Protein AF-A0A6B3E3L8-F1 (afdb_monomer_lite)

Sequence (82 aa):
MPEHVSMLMWFGVALPAVLIIACAFVLAGYRYGLRFEIRRRPVPGLPALPPQRTSGPHREYVELSAAERAAFAGLMRQLSDG

Foldseek 3Di:
DCPVVVVVVCCVPVVVVVVVVVVVVVVVCVVVVVVVCVVPDPPPPPVPDDPDDPDDPDDDDDDDDPVRVVVVVVVVVVVVVD

pLDDT: mean 80.22, std 14.0, range [56.81, 97.19]

Radius of gyration: 29.5 Å; chains: 1; bounding box: 49×28×78 Å

Structure (mmCIF, N/CA/C/O backbone):
data_AF-A0A6B3E3L8-F1
#
_entry.id   AF-A0A6B3E3L8-F1
#
loop_
_atom_site.group_PDB
_atom_site.id
_atom_site.type_symbol
_atom_site.label_atom_id
_atom_site.label_alt_id
_atom_site.label_comp_id
_atom_site.label_asym_id
_atom_site.label_entity_id
_atom_site.label_seq_id
_atom_site.pdbx_PDB_ins_code
_atom_site.Cartn_x
_atom_site.Cartn_y
_atom_site.Cartn_z
_atom_site.occupancy
_atom_site.B_iso_or_equiv
_atom_site.auth_seq_id
_atom_site.auth_comp_id
_atom_site.auth_asym_id
_atom_site.auth_atom_id
_atom_site.pdbx_PDB_model_num
ATOM 1 N N . MET A 1 1 ? 21.305 -11.429 -56.441 1.00 60.66 1 MET A N 1
ATOM 2 C CA . MET A 1 1 ? 21.975 -10.498 -55.509 1.00 60.66 1 MET A CA 1
ATOM 3 C C . MET A 1 1 ? 20.935 -9.880 -54.560 1.00 60.66 1 MET A C 1
ATOM 5 O O . MET A 1 1 ? 20.420 -8.821 -54.899 1.00 60.66 1 MET A O 1
ATOM 9 N N . PRO A 1 2 ? 20.556 -10.538 -53.437 1.00 59.06 2 PRO A N 1
ATOM 10 C CA . PRO A 1 2 ? 19.547 -10.037 -52.490 1.00 59.06 2 PRO A CA 1
ATOM 11 C C . PRO A 1 2 ? 20.041 -9.875 -51.029 1.00 59.06 2 PRO A C 1
ATOM 13 O O . PRO A 1 2 ? 19.232 -9.670 -50.130 1.00 59.06 2 PRO A O 1
ATOM 16 N N . GLU A 1 3 ? 21.347 -9.954 -50.762 1.00 61.66 3 GLU A N 1
ATOM 17 C CA . GLU A 1 3 ? 21.897 -9.966 -49.391 1.00 61.66 3 GLU A CA 1
ATOM 18 C C . GLU A 1 3 ? 21.657 -8.634 -48.640 1.00 61.66 3 GLU A C 1
ATOM 20 O O . GLU A 1 3 ? 21.338 -8.605 -47.451 1.00 61.66 3 GLU A O 1
ATOM 25 N N . HIS A 1 4 ? 21.759 -7.505 -49.352 1.00 59.81 4 HIS A N 1
ATOM 26 C CA . HIS A 1 4 ? 21.720 -6.159 -48.761 1.00 59.81 4 HIS A CA 1
ATOM 27 C C . HIS A 1 4 ? 20.322 -5.743 -48.277 1.00 59.81 4 HIS A C 1
ATOM 29 O O . HIS A 1 4 ? 20.195 -4.997 -47.307 1.00 59.81 4 HIS A O 1
ATOM 35 N N . VAL A 1 5 ? 19.268 -6.247 -48.931 1.00 62.00 5 VAL A N 1
ATOM 36 C CA . VAL A 1 5 ? 17.869 -5.928 -48.594 1.00 62.00 5 VAL A CA 1
ATOM 37 C C . VAL A 1 5 ? 17.462 -6.637 -47.301 1.00 62.00 5 VAL A C 1
ATOM 39 O O . VAL A 1 5 ? 16.800 -6.048 -46.448 1.00 62.00 5 VAL A O 1
ATOM 42 N N . SER A 1 6 ? 17.932 -7.875 -47.118 1.00 66.06 6 SER A N 1
ATOM 43 C CA . SER A 1 6 ? 17.685 -8.665 -45.911 1.00 66.06 6 SER A CA 1
ATOM 44 C C . SER A 1 6 ? 18.397 -8.069 -44.692 1.00 66.06 6 SER A C 1
ATOM 46 O O . SER A 1 6 ? 17.804 -7.986 -43.618 1.00 66.06 6 SER A O 1
ATOM 48 N N . MET A 1 7 ? 19.622 -7.552 -44.869 1.00 66.31 7 MET A N 1
ATOM 49 C CA . MET A 1 7 ? 20.331 -6.827 -43.807 1.00 66.31 7 MET A CA 1
ATOM 50 C C . MET A 1 7 ? 19.611 -5.537 -43.413 1.00 66.31 7 MET A C 1
ATOM 52 O O . MET A 1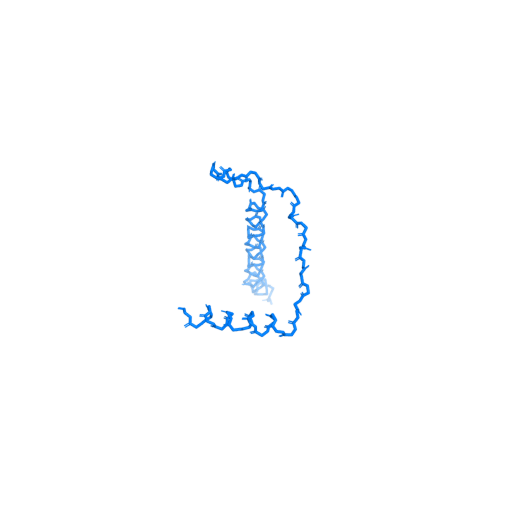 7 ? 19.359 -5.329 -42.230 1.00 66.31 7 MET A O 1
ATOM 56 N N . LEU A 1 8 ? 19.242 -4.682 -44.373 1.00 73.00 8 LEU A N 1
ATOM 57 C CA . LEU A 1 8 ? 18.615 -3.392 -44.062 1.00 73.00 8 LEU A CA 1
ATOM 58 C C . LEU A 1 8 ? 17.243 -3.561 -43.388 1.00 73.00 8 LEU A C 1
ATOM 60 O O . LEU A 1 8 ? 16.919 -2.827 -42.455 1.00 73.00 8 LEU A O 1
ATOM 64 N N . MET A 1 9 ? 16.472 -4.573 -43.801 1.00 72.94 9 MET A N 1
ATOM 65 C CA . MET A 1 9 ? 15.210 -4.943 -43.156 1.00 72.94 9 MET A CA 1
ATOM 66 C C . MET A 1 9 ? 15.429 -5.459 -41.727 1.00 72.94 9 MET A C 1
ATOM 68 O O . MET A 1 9 ? 14.706 -5.064 -40.813 1.00 72.94 9 MET A O 1
ATOM 72 N N . TRP A 1 10 ? 16.460 -6.281 -41.509 1.00 73.50 10 TRP A N 1
ATOM 73 C CA . TRP A 1 10 ? 16.838 -6.736 -40.170 1.00 73.50 10 TRP A CA 1
ATOM 74 C C . TRP A 1 10 ? 17.253 -5.580 -39.262 1.00 73.50 10 TRP A C 1
ATOM 76 O O . TRP A 1 10 ? 16.783 -5.510 -38.129 1.00 73.50 10 TRP A O 1
ATOM 86 N N . PHE A 1 11 ? 18.061 -4.634 -39.745 1.00 79.50 11 PHE A N 1
ATOM 87 C CA . PHE A 1 11 ? 18.413 -3.437 -38.975 1.00 79.50 11 PHE A CA 1
ATOM 88 C C . PHE A 1 11 ? 17.191 -2.556 -38.692 1.00 79.50 11 PHE A C 1
ATOM 90 O O . PHE A 1 11 ? 17.075 -2.019 -37.592 1.00 79.50 11 PHE A O 1
ATOM 97 N N . GLY A 1 12 ? 16.247 -2.472 -39.631 1.00 81.44 12 GLY A N 1
ATOM 98 C CA . GLY A 1 12 ? 15.001 -1.726 -39.466 1.00 81.44 12 GLY A CA 1
ATOM 99 C C . GLY A 1 12 ? 14.064 -2.277 -38.387 1.00 81.44 12 GLY A C 1
ATOM 100 O O . GLY A 1 12 ? 13.247 -1.520 -37.874 1.00 81.44 12 GLY A O 1
ATOM 101 N N . VAL A 1 13 ? 14.182 -3.556 -38.008 1.00 85.00 13 VAL A N 1
ATOM 102 C CA . VAL A 1 13 ? 13.296 -4.201 -37.016 1.00 85.00 13 VAL A CA 1
ATOM 103 C C . VAL A 1 13 ? 14.036 -4.587 -35.737 1.00 85.00 13 VAL A C 1
ATOM 105 O O . VAL A 1 13 ? 13.560 -4.314 -34.636 1.00 85.00 13 VAL A O 1
ATOM 108 N N . ALA A 1 14 ? 15.217 -5.191 -35.852 1.00 88.56 14 ALA A N 1
ATOM 109 C CA . ALA A 1 14 ? 15.970 -5.672 -34.700 1.00 88.56 14 ALA A CA 1
ATOM 110 C C . ALA A 1 14 ? 16.526 -4.518 -33.859 1.00 88.56 14 ALA A C 1
ATOM 112 O O . ALA A 1 14 ? 16.438 -4.561 -32.633 1.00 88.56 14 ALA A O 1
ATOM 113 N N . LEU A 1 15 ? 17.038 -3.460 -34.498 1.00 88.19 15 LEU A N 1
ATOM 114 C CA . LEU A 1 15 ? 17.562 -2.294 -33.788 1.00 88.19 15 LEU A CA 1
ATOM 115 C C . LEU A 1 15 ? 16.483 -1.603 -32.927 1.00 88.19 15 LEU A C 1
ATOM 117 O O . LEU A 1 15 ? 16.719 -1.430 -31.728 1.00 88.19 15 LEU A O 1
ATOM 121 N N . PRO A 1 16 ? 15.289 -1.249 -33.455 1.00 91.06 16 PRO A N 1
ATOM 122 C CA . PRO A 1 16 ? 14.253 -0.647 -32.622 1.00 91.06 16 PRO A CA 1
ATOM 123 C C . PRO A 1 16 ? 13.683 -1.623 -31.593 1.00 91.06 16 PRO A C 1
ATOM 125 O O . PRO A 1 16 ? 13.394 -1.198 -30.478 1.00 91.06 16 PRO A O 1
ATOM 128 N N . ALA A 1 17 ? 13.566 -2.920 -31.902 1.00 93.25 17 ALA A N 1
ATOM 129 C CA . ALA A 1 17 ? 13.108 -3.906 -30.923 1.00 93.25 17 ALA A CA 1
ATOM 130 C C . ALA A 1 17 ? 14.048 -3.972 -29.708 1.00 93.25 17 ALA A C 1
ATOM 132 O O . ALA A 1 17 ? 13.589 -3.897 -28.567 1.00 93.25 17 ALA A O 1
ATOM 133 N N . VAL A 1 18 ? 15.365 -4.030 -29.939 1.00 94.62 18 VAL A N 1
ATOM 134 C CA . VAL A 1 18 ? 16.367 -4.007 -28.862 1.00 94.62 18 VAL A CA 1
ATOM 135 C C . VAL A 1 18 ? 16.310 -2.690 -28.089 1.00 94.62 18 VAL A C 1
ATOM 137 O O . VAL A 1 18 ? 16.358 -2.710 -26.860 1.00 94.62 18 VAL A O 1
ATOM 140 N N . LEU A 1 19 ? 16.144 -1.556 -28.776 1.00 96.00 19 LEU A N 1
ATOM 141 C CA . LEU A 1 19 ? 16.023 -0.250 -28.126 1.00 96.00 19 LEU A CA 1
ATOM 142 C C . LEU A 1 19 ? 14.787 -0.169 -27.218 1.00 96.00 19 LEU A C 1
ATOM 144 O O . LEU A 1 19 ? 14.886 0.318 -26.093 1.00 96.00 19 LEU A O 1
ATOM 148 N N . ILE A 1 20 ? 13.639 -0.678 -27.675 1.00 95.94 20 ILE A N 1
ATOM 149 C CA . ILE A 1 20 ? 12.397 -0.722 -26.890 1.00 95.94 20 ILE A CA 1
ATOM 150 C C . ILE A 1 20 ? 12.580 -1.609 -25.659 1.00 95.94 20 ILE A C 1
ATOM 152 O O . ILE A 1 20 ? 12.208 -1.204 -24.558 1.00 95.94 20 ILE A O 1
ATOM 156 N N . ILE A 1 21 ? 13.192 -2.786 -25.820 1.00 95.44 21 ILE A N 1
ATOM 157 C CA . ILE A 1 21 ? 13.469 -3.699 -24.705 1.00 95.44 21 ILE A CA 1
ATOM 158 C C . ILE A 1 21 ? 14.400 -3.024 -23.692 1.00 95.44 21 ILE A C 1
ATOM 160 O O . ILE A 1 21 ? 14.080 -2.980 -22.505 1.00 95.44 21 ILE A O 1
ATOM 164 N N . ALA A 1 22 ? 15.509 -2.436 -24.145 1.00 96.31 22 ALA A N 1
ATOM 165 C CA . ALA A 1 22 ? 16.440 -1.719 -23.279 1.00 96.31 22 ALA A CA 1
ATOM 166 C C . ALA A 1 22 ? 15.746 -0.565 -22.535 1.00 96.31 22 ALA A C 1
ATOM 168 O O . ALA A 1 22 ? 15.905 -0.426 -21.323 1.00 96.31 22 ALA A O 1
ATOM 169 N N . CYS A 1 23 ? 14.913 0.212 -23.230 1.00 95.25 23 CYS A N 1
ATOM 170 C CA . CYS A 1 23 ? 14.143 1.302 -22.637 1.00 95.25 23 CYS A CA 1
ATOM 171 C C . CYS A 1 23 ? 13.152 0.789 -21.577 1.00 95.25 23 CYS A C 1
ATOM 173 O O . CYS A 1 23 ? 13.076 1.344 -20.480 1.00 95.25 23 CYS A O 1
ATOM 175 N N . ALA A 1 24 ? 12.456 -0.319 -21.849 1.00 95.31 24 ALA A N 1
ATOM 176 C CA . ALA A 1 24 ? 11.561 -0.958 -20.889 1.00 95.31 24 ALA A CA 1
ATOM 177 C C . ALA A 1 24 ? 12.311 -1.450 -19.640 1.00 95.31 24 ALA A C 1
ATOM 179 O O . ALA A 1 24 ? 11.837 -1.235 -18.524 1.00 95.31 24 ALA A O 1
ATOM 180 N N . PHE A 1 25 ? 13.498 -2.047 -19.803 1.00 94.50 25 PHE A N 1
ATOM 181 C CA . PHE A 1 25 ? 14.345 -2.473 -18.685 1.00 94.50 25 PHE A CA 1
ATOM 182 C C . PHE A 1 25 ? 14.864 -1.295 -17.860 1.00 94.50 25 PHE A C 1
ATOM 184 O O . PHE A 1 25 ? 14.821 -1.357 -16.632 1.00 94.50 25 PHE A O 1
ATOM 191 N N . VAL A 1 26 ? 15.303 -0.209 -18.500 1.00 92.50 26 VAL A N 1
ATOM 192 C CA . VAL A 1 26 ? 15.739 1.012 -17.805 1.00 92.50 26 VAL A CA 1
ATOM 193 C C . VAL A 1 26 ? 14.578 1.636 -17.037 1.00 92.50 26 VAL A C 1
ATOM 195 O O . VAL A 1 26 ? 14.735 1.974 -15.866 1.00 92.50 26 VAL A O 1
ATOM 198 N N . LEU A 1 27 ? 13.393 1.735 -17.643 1.00 93.62 27 LEU A N 1
ATOM 199 C CA . LEU A 1 27 ? 12.211 2.293 -16.987 1.00 93.62 27 LEU A CA 1
ATOM 200 C C . LEU A 1 27 ? 11.736 1.408 -15.829 1.00 93.62 27 LEU A C 1
ATOM 202 O O . LEU A 1 27 ? 11.399 1.915 -14.758 1.00 93.62 27 LEU A O 1
ATOM 206 N N . ALA A 1 28 ? 11.731 0.087 -16.019 1.00 90.75 28 ALA A N 1
ATOM 207 C CA . ALA A 1 28 ? 11.425 -0.863 -14.960 1.00 90.75 28 ALA A CA 1
ATOM 208 C C . ALA A 1 28 ? 12.442 -0.732 -13.822 1.00 90.75 28 ALA A C 1
ATOM 210 O O . ALA A 1 28 ? 12.042 -0.530 -12.679 1.00 90.75 28 ALA A O 1
ATOM 211 N N . GLY A 1 29 ? 13.740 -0.756 -14.129 1.00 86.69 29 GLY A N 1
ATOM 212 C CA . GLY A 1 29 ? 14.824 -0.578 -13.166 1.00 86.69 29 GLY A CA 1
ATOM 213 C C . GLY A 1 29 ? 14.731 0.747 -12.413 1.00 86.69 29 GLY A C 1
ATOM 214 O O . GLY A 1 29 ? 14.848 0.753 -11.194 1.00 86.69 29 GLY A O 1
ATOM 215 N N . TYR A 1 30 ? 14.416 1.847 -13.098 1.00 87.31 30 TYR A N 1
ATOM 216 C CA . TYR A 1 30 ? 14.185 3.156 -12.486 1.00 87.31 30 TYR A CA 1
ATOM 217 C C . TYR A 1 30 ? 12.978 3.139 -11.544 1.00 87.31 30 TYR A C 1
ATOM 219 O O . TYR A 1 30 ? 13.071 3.604 -10.412 1.00 87.31 30 TYR A O 1
ATOM 227 N N . ARG A 1 31 ? 11.854 2.541 -11.956 1.00 77.25 31 ARG A N 1
ATOM 228 C CA . ARG A 1 31 ? 10.662 2.403 -11.101 1.00 77.25 31 ARG A CA 1
ATOM 229 C C . ARG A 1 31 ? 10.924 1.511 -9.891 1.00 77.25 31 ARG A C 1
ATOM 231 O O . ARG A 1 31 ? 10.510 1.860 -8.788 1.00 77.25 31 ARG A O 1
ATOM 238 N N . TYR A 1 32 ? 11.601 0.381 -10.072 1.00 76.81 32 TYR A N 1
ATOM 239 C CA . TYR A 1 32 ? 11.994 -0.497 -8.971 1.00 76.81 32 TYR A CA 1
ATOM 240 C C . TYR A 1 32 ? 12.988 0.206 -8.043 1.00 76.81 32 TYR A C 1
ATOM 242 O O . TYR A 1 32 ? 12.789 0.182 -6.832 1.00 76.81 32 TYR A O 1
ATOM 250 N N . GLY A 1 33 ? 13.984 0.897 -8.597 1.00 74.31 33 GLY A N 1
ATOM 251 C CA . GLY A 1 33 ? 14.956 1.716 -7.876 1.00 74.31 33 GLY A CA 1
ATOM 252 C C . GLY A 1 33 ? 14.278 2.787 -7.032 1.00 74.31 33 GLY A C 1
ATOM 253 O O . GLY A 1 33 ? 14.485 2.810 -5.826 1.00 74.31 33 GLY A O 1
ATOM 254 N N . LEU A 1 34 ? 13.355 3.565 -7.608 1.00 66.94 34 LEU A N 1
ATOM 255 C CA . LEU A 1 34 ? 12.546 4.531 -6.862 1.00 66.94 34 LEU A CA 1
ATOM 256 C C . LEU A 1 34 ? 11.726 3.876 -5.757 1.00 66.94 34 LEU A C 1
ATOM 258 O O . LEU A 1 34 ? 11.638 4.419 -4.664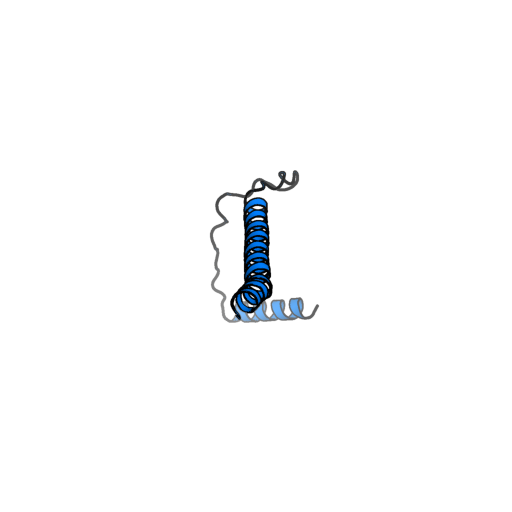 1.00 66.94 34 LEU A O 1
ATOM 262 N N . ARG A 1 35 ? 11.116 2.713 -5.996 1.00 61.47 35 ARG A N 1
ATOM 263 C CA . ARG A 1 35 ? 10.356 2.007 -4.951 1.00 61.47 35 ARG A CA 1
ATOM 264 C C . ARG A 1 35 ? 11.268 1.533 -3.821 1.00 61.47 35 ARG A C 1
ATOM 266 O O . ARG A 1 35 ? 10.881 1.632 -2.657 1.00 61.47 35 ARG A O 1
ATOM 273 N N . PHE A 1 36 ? 12.471 1.068 -4.143 1.00 60.25 36 PHE A N 1
ATOM 274 C CA . PHE A 1 36 ? 13.489 0.727 -3.153 1.00 60.25 36 PHE A CA 1
ATOM 275 C C . PHE A 1 36 ? 14.001 1.959 -2.407 1.00 60.25 36 PHE A C 1
ATOM 277 O O . PHE A 1 36 ? 14.181 1.894 -1.195 1.00 60.25 36 PHE A O 1
ATOM 284 N N . GLU A 1 37 ? 14.184 3.079 -3.092 1.00 60.62 37 GLU A N 1
ATOM 285 C CA . GLU A 1 37 ? 14.709 4.320 -2.530 1.00 60.62 37 GLU A CA 1
ATOM 286 C C . GLU A 1 37 ? 13.669 5.053 -1.679 1.00 60.62 37 GLU A C 1
ATOM 288 O O . GLU A 1 37 ? 14.002 5.544 -0.608 1.00 60.62 37 GLU A O 1
ATOM 293 N N . ILE A 1 38 ? 12.387 5.009 -2.052 1.00 59.44 38 ILE A N 1
ATOM 294 C CA . ILE A 1 38 ? 11.262 5.441 -1.205 1.00 59.44 38 ILE A CA 1
ATOM 295 C C . ILE A 1 38 ? 11.172 4.565 0.051 1.00 59.44 38 ILE A C 1
ATOM 297 O O . ILE A 1 38 ? 10.928 5.079 1.136 1.00 59.44 38 ILE A O 1
ATOM 301 N N . ARG A 1 39 ? 11.391 3.248 -0.070 1.00 58.47 39 ARG A N 1
ATOM 302 C CA . ARG A 1 39 ? 11.365 2.326 1.079 1.00 58.47 39 ARG A CA 1
ATOM 303 C C . ARG A 1 39 ? 12.589 2.468 1.989 1.00 58.47 39 ARG A C 1
ATOM 305 O O . ARG A 1 39 ? 12.497 2.155 3.171 1.00 58.47 39 ARG A O 1
ATOM 312 N N . ARG A 1 40 ? 13.734 2.884 1.439 1.00 56.81 40 ARG A N 1
ATOM 313 C CA . ARG A 1 40 ? 14.998 3.059 2.172 1.00 56.81 40 ARG A CA 1
ATOM 314 C C . ARG A 1 40 ? 15.236 4.479 2.655 1.00 56.81 40 ARG A C 1
ATOM 316 O O . ARG A 1 40 ? 16.075 4.645 3.535 1.00 56.81 40 ARG A O 1
ATOM 323 N N . ARG A 1 41 ? 14.547 5.486 2.111 1.00 57.69 41 ARG A N 1
ATOM 324 C CA . ARG A 1 41 ? 14.637 6.848 2.631 1.00 57.69 41 ARG A CA 1
ATOM 325 C C . ARG A 1 41 ? 14.108 6.836 4.061 1.00 57.69 41 ARG A C 1
ATOM 327 O O . ARG A 1 41 ? 12.924 6.560 4.256 1.00 57.69 41 ARG A O 1
ATOM 334 N N . PRO A 1 42 ? 14.946 7.163 5.058 1.00 57.06 42 PRO A N 1
ATOM 335 C CA . PRO A 1 42 ? 14.423 7.577 6.340 1.00 57.06 42 PRO A CA 1
ATOM 336 C C . PRO A 1 42 ? 13.578 8.811 6.034 1.00 57.06 42 PRO A C 1
ATOM 338 O O . PRO A 1 42 ? 14.097 9.810 5.531 1.00 57.06 42 PRO A O 1
ATOM 341 N N . VAL A 1 43 ? 12.265 8.725 6.246 1.00 64.75 43 VAL A N 1
ATOM 342 C CA . VAL A 1 43 ? 11.435 9.928 6.293 1.00 64.75 43 VAL A CA 1
ATOM 343 C C . VAL A 1 43 ? 12.107 10.824 7.337 1.00 64.75 43 VAL A C 1
ATOM 345 O O . VAL A 1 43 ? 12.337 10.332 8.446 1.00 64.75 43 VAL A O 1
ATOM 348 N N . PRO A 1 44 ? 12.507 12.069 7.003 1.00 63.22 44 PRO A N 1
ATOM 349 C CA . PRO A 1 44 ? 13.048 12.989 7.993 1.00 63.22 44 PRO A CA 1
ATOM 350 C C . PRO A 1 44 ? 12.067 12.996 9.154 1.00 63.22 44 PRO A C 1
ATOM 352 O O . PRO A 1 44 ? 10.878 13.220 8.921 1.00 63.22 44 PRO A O 1
ATOM 355 N N . GLY A 1 45 ? 12.540 12.608 10.343 1.00 59.44 45 GLY A N 1
ATOM 356 C CA . GLY A 1 45 ? 11.678 12.339 11.486 1.00 59.44 45 GLY A CA 1
ATOM 357 C C . GLY A 1 45 ? 10.692 13.483 11.634 1.00 59.44 45 GLY A C 1
ATOM 358 O O . GLY A 1 45 ? 11.106 14.624 11.821 1.00 59.44 45 GLY A O 1
ATOM 359 N N . LEU A 1 46 ? 9.406 13.190 11.447 1.00 66.19 46 LEU A N 1
ATOM 360 C CA . LEU A 1 46 ? 8.354 14.176 11.619 1.00 66.19 46 LEU A CA 1
ATOM 361 C C . LEU A 1 46 ? 8.456 14.612 13.085 1.00 66.19 46 LEU A C 1
ATOM 363 O O . LEU A 1 46 ? 8.206 13.783 13.956 1.00 66.19 46 LEU A O 1
ATOM 367 N N . PRO A 1 47 ? 8.871 15.855 13.388 1.00 63.53 47 PRO A N 1
ATOM 368 C CA . PRO A 1 47 ? 9.293 16.230 14.740 1.00 63.53 47 PRO A CA 1
ATOM 369 C C . PRO A 1 47 ? 8.152 16.145 15.765 1.00 63.53 47 PRO A C 1
ATOM 371 O O . PRO A 1 47 ? 8.398 16.116 16.964 1.00 63.53 47 PRO A O 1
ATOM 374 N N . ALA A 1 48 ? 6.907 16.074 15.288 1.00 71.81 48 ALA A N 1
ATOM 375 C CA . ALA A 1 48 ? 5.705 15.900 16.094 1.00 71.81 48 ALA A CA 1
ATOM 376 C C . ALA A 1 48 ? 5.277 14.432 16.286 1.00 71.81 48 ALA A C 1
ATOM 378 O O . ALA A 1 48 ? 4.336 14.174 17.034 1.00 71.81 48 ALA A O 1
ATOM 379 N N . LEU A 1 49 ? 5.911 13.470 15.608 1.00 68.25 49 LEU A N 1
ATOM 380 C CA . LEU A 1 49 ? 5.560 12.057 15.718 1.00 68.25 49 LEU A CA 1
ATOM 381 C C . LEU A 1 49 ? 6.563 11.332 16.620 1.00 68.25 49 LEU A C 1
ATOM 383 O O . LEU A 1 49 ? 7.771 11.403 16.380 1.00 68.25 49 LEU A O 1
ATOM 387 N N . PRO A 1 50 ? 6.084 10.613 17.652 1.00 71.19 50 PRO A N 1
ATOM 388 C CA . PRO A 1 50 ? 6.960 9.799 18.474 1.00 71.19 50 PRO A CA 1
ATOM 389 C C . PRO A 1 50 ? 7.623 8.710 17.616 1.00 71.19 50 PRO A C 1
ATOM 391 O O . PRO A 1 50 ? 7.039 8.267 16.620 1.00 71.19 50 PRO A O 1
ATOM 394 N N . PRO A 1 51 ? 8.827 8.247 17.995 1.00 70.38 51 PRO A N 1
ATOM 395 C CA . PRO A 1 51 ? 9.508 7.176 17.281 1.00 70.38 51 PRO A CA 1
ATOM 396 C C . PRO A 1 51 ? 8.590 5.952 17.169 1.00 70.38 51 PRO A C 1
ATOM 398 O O . PRO A 1 51 ? 8.107 5.420 18.172 1.00 70.38 51 PRO A O 1
ATOM 401 N N . GLN A 1 52 ? 8.324 5.526 15.931 1.00 70.25 52 GLN A N 1
ATOM 402 C CA . GLN A 1 52 ? 7.469 4.379 15.648 1.00 70.25 52 GLN A CA 1
ATOM 403 C C . GLN A 1 52 ? 8.112 3.125 16.255 1.00 70.25 52 GLN A C 1
ATOM 405 O O . GLN A 1 52 ? 9.249 2.783 15.932 1.00 70.25 52 GLN A O 1
ATOM 410 N N . ARG A 1 53 ? 7.397 2.452 17.165 1.00 73.44 53 ARG A N 1
ATOM 411 C CA . ARG A 1 53 ? 7.872 1.211 17.790 1.00 73.44 53 ARG A CA 1
ATOM 412 C C . ARG A 1 53 ? 8.143 0.160 16.708 1.00 73.44 53 ARG A C 1
ATOM 414 O O . ARG A 1 53 ? 7.324 -0.039 15.813 1.00 73.44 53 ARG A O 1
ATOM 421 N N . THR A 1 54 ? 9.279 -0.528 16.819 1.00 72.50 54 THR A N 1
ATOM 422 C CA . THR A 1 54 ? 9.712 -1.593 15.894 1.00 72.50 54 THR A CA 1
ATOM 423 C C . THR A 1 54 ? 8.722 -2.763 15.837 1.00 72.50 54 THR A C 1
ATOM 425 O O . THR A 1 54 ? 8.649 -3.463 14.830 1.00 72.50 54 THR A O 1
ATOM 428 N N . SER A 1 55 ? 7.927 -2.956 16.891 1.00 76.31 55 SER A N 1
ATOM 429 C CA . SER A 1 55 ? 6.789 -3.872 16.929 1.00 76.31 55 SER A CA 1
ATOM 430 C C . SER A 1 55 ? 5.482 -3.098 17.119 1.00 76.31 55 SER A C 1
ATOM 432 O O . SER A 1 55 ? 5.399 -2.162 17.918 1.00 76.31 55 SER A O 1
ATOM 434 N N . GLY A 1 56 ? 4.451 -3.496 16.370 1.00 77.69 56 GLY A N 1
ATOM 435 C CA . GLY A 1 56 ? 3.092 -3.010 16.590 1.00 77.69 56 GLY A CA 1
ATOM 436 C C . GLY A 1 56 ? 2.538 -3.489 17.939 1.00 77.69 56 GLY A C 1
ATOM 437 O O . GLY A 1 56 ? 3.045 -4.470 18.493 1.00 77.69 56 GLY A O 1
ATOM 438 N N . PRO A 1 57 ? 1.510 -2.813 18.483 1.00 78.31 57 PRO A N 1
ATOM 439 C CA . PRO A 1 57 ? 0.792 -3.316 19.649 1.00 78.31 57 PRO A CA 1
ATOM 440 C C . PRO A 1 57 ? 0.246 -4.723 19.376 1.00 78.31 57 PRO A C 1
ATOM 442 O O . PRO A 1 57 ? -0.007 -5.096 18.226 1.00 78.31 57 PRO A O 1
ATOM 445 N N . HIS A 1 58 ? 0.095 -5.516 20.438 1.00 78.62 58 HIS A N 1
ATOM 446 C CA . HIS A 1 58 ? -0.496 -6.842 20.315 1.00 78.62 58 HIS A CA 1
ATOM 447 C C . HIS A 1 58 ? -1.911 -6.717 19.743 1.00 78.62 58 HIS A C 1
ATOM 449 O O . HIS A 1 58 ? -2.618 -5.748 20.019 1.00 78.62 58 HIS A O 1
ATOM 455 N N . ARG A 1 59 ? -2.316 -7.674 18.906 1.00 84.94 59 ARG A N 1
ATOM 456 C CA . ARG A 1 59 ? -3.646 -7.632 18.305 1.00 84.94 59 ARG A CA 1
ATOM 457 C C . ARG A 1 59 ? -4.655 -8.061 19.360 1.00 84.94 59 ARG A C 1
ATOM 459 O O . ARG A 1 59 ? -4.771 -9.243 19.664 1.00 84.94 59 ARG A O 1
ATOM 466 N N . GLU A 1 60 ? -5.337 -7.082 19.927 1.00 87.88 60 GLU A N 1
ATOM 467 C CA . GLU A 1 60 ? -6.401 -7.298 20.897 1.00 87.88 60 GLU A CA 1
ATOM 468 C C . GLU A 1 60 ? -7.704 -7.623 20.166 1.00 87.88 60 GLU A C 1
ATOM 470 O O . GLU A 1 60 ? -8.041 -7.013 19.146 1.00 87.88 60 GLU A O 1
ATOM 475 N N . TYR A 1 61 ? -8.429 -8.608 20.684 1.00 89.38 61 TYR A N 1
ATOM 476 C CA . TYR A 1 61 ? -9.755 -8.972 20.212 1.00 89.38 61 TYR A CA 1
ATOM 477 C C . TYR A 1 61 ? -10.662 -9.164 21.411 1.00 89.38 61 TYR A C 1
ATOM 479 O O . TYR A 1 61 ? -10.235 -9.677 22.445 1.00 89.38 61 TYR A O 1
ATOM 487 N N . VAL A 1 62 ? -11.920 -8.782 21.239 1.00 90.94 62 VAL A N 1
ATOM 488 C CA . VAL A 1 62 ? -12.968 -9.002 22.223 1.00 90.94 62 VAL A CA 1
ATOM 489 C C . VAL A 1 62 ? -14.089 -9.784 21.559 1.00 90.94 62 VAL A C 1
ATOM 491 O O . VAL A 1 62 ? -14.466 -9.505 20.417 1.00 90.94 62 VAL A O 1
ATOM 494 N N . GLU A 1 63 ? -14.587 -10.799 22.254 1.00 93.81 63 GLU A N 1
ATOM 495 C CA . GLU A 1 63 ? -15.780 -11.507 21.816 1.00 93.81 63 GLU A CA 1
ATOM 496 C C . GLU A 1 63 ? -16.994 -10.616 22.064 1.00 93.81 63 GLU A C 1
ATOM 498 O O . GLU A 1 63 ? -17.166 -10.073 23.152 1.00 93.81 63 GLU A O 1
ATOM 503 N N . LEU A 1 64 ? -17.822 -10.448 21.035 1.00 95.06 64 LEU A N 1
ATOM 504 C CA . LEU A 1 64 ? -19.064 -9.694 21.140 1.00 95.06 64 LEU A CA 1
ATOM 505 C C . LEU A 1 64 ? -20.222 -10.664 21.331 1.00 95.06 64 LEU A C 1
ATOM 507 O O . LEU A 1 64 ? -20.410 -11.592 20.535 1.00 95.06 64 LEU A O 1
ATOM 511 N N . SER A 1 65 ? -21.049 -10.399 22.335 1.00 96.19 65 SER A N 1
ATOM 512 C CA . SER A 1 65 ? -22.358 -11.026 22.465 1.00 96.19 65 SER A CA 1
ATOM 513 C C . SER A 1 65 ? -23.255 -10.675 21.272 1.00 96.19 65 SER A C 1
ATOM 515 O O . SER A 1 65 ? -23.023 -9.716 20.528 1.00 96.19 65 SER A O 1
ATOM 517 N N . ALA A 1 66 ? -24.334 -11.440 21.088 1.00 96.38 66 ALA A N 1
ATOM 518 C CA . ALA A 1 66 ? -25.293 -11.182 20.015 1.00 96.38 66 ALA A CA 1
ATOM 519 C C . ALA A 1 66 ? -25.879 -9.756 20.083 1.00 96.38 66 ALA A C 1
ATOM 521 O O . ALA A 1 66 ? -26.061 -9.116 19.046 1.00 96.38 66 ALA A O 1
ATOM 522 N N . ALA A 1 67 ? -26.116 -9.247 21.297 1.00 95.69 67 ALA A N 1
ATOM 523 C CA . ALA A 1 67 ? -26.609 -7.892 21.524 1.00 95.69 67 ALA A CA 1
ATOM 524 C C . ALA A 1 67 ? -25.564 -6.830 21.140 1.00 95.69 67 ALA A C 1
ATOM 526 O O . ALA A 1 67 ? -25.875 -5.892 20.405 1.00 95.69 67 ALA A O 1
ATOM 527 N N . GLU A 1 68 ? -24.311 -7.001 21.566 1.00 97.19 68 GLU A N 1
ATOM 528 C CA . GLU A 1 68 ? -23.226 -6.061 21.251 1.00 97.19 68 GLU A CA 1
ATOM 529 C C . GLU A 1 68 ? -22.913 -6.034 19.755 1.00 97.19 68 GLU A C 1
ATOM 531 O O . GLU A 1 68 ? -22.699 -4.968 19.176 1.00 97.19 68 GLU A O 1
ATOM 536 N N . ARG A 1 69 ? -22.962 -7.191 19.088 1.00 96.31 69 ARG A N 1
ATOM 537 C CA . ARG A 1 69 ? -22.771 -7.275 17.638 1.00 96.31 69 ARG A CA 1
ATOM 538 C C . ARG A 1 69 ? -23.855 -6.513 16.873 1.00 96.31 69 ARG A C 1
ATOM 540 O O . ARG A 1 69 ? -23.546 -5.864 15.873 1.00 96.31 69 ARG A O 1
ATOM 547 N N . ALA A 1 70 ? -25.106 -6.576 17.330 1.00 96.12 70 ALA A N 1
ATOM 548 C CA . ALA A 1 70 ? -26.204 -5.821 16.733 1.00 96.12 70 ALA A CA 1
ATOM 549 C C . ALA A 1 70 ? -26.028 -4.307 16.937 1.00 96.12 70 ALA A C 1
ATOM 551 O O . ALA A 1 70 ? -26.191 -3.540 15.985 1.00 96.12 70 ALA A O 1
ATOM 552 N N . ALA A 1 71 ? -25.627 -3.884 18.141 1.00 96.00 71 ALA A N 1
ATOM 553 C CA . ALA A 1 71 ? -25.328 -2.484 18.435 1.00 96.00 71 ALA A CA 1
ATOM 554 C C . ALA A 1 71 ? -24.181 -1.949 17.558 1.00 96.00 71 ALA A C 1
ATOM 556 O O . ALA A 1 71 ? -24.317 -0.900 16.927 1.00 96.00 71 ALA A O 1
ATOM 557 N N . PHE A 1 72 ? -23.090 -2.710 17.433 1.00 95.31 72 PHE A N 1
ATOM 558 C CA . PHE A 1 72 ? -21.956 -2.354 16.579 1.00 95.31 72 PHE A CA 1
ATOM 559 C C . PHE A 1 72 ? -22.354 -2.236 15.099 1.00 95.31 72 PHE A C 1
ATOM 561 O O . PHE A 1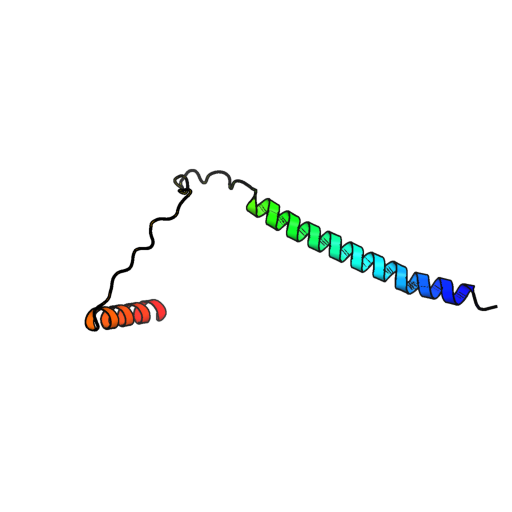 72 ? -21.963 -1.287 14.419 1.00 95.31 72 PHE A O 1
ATOM 568 N N . ALA A 1 73 ? -23.182 -3.159 14.599 1.00 96.19 73 ALA A N 1
ATOM 569 C CA . ALA A 1 73 ? -23.694 -3.095 13.232 1.00 96.19 73 ALA A CA 1
ATOM 570 C C . ALA A 1 73 ? -24.544 -1.835 12.980 1.00 96.19 73 ALA A C 1
ATOM 572 O O . ALA A 1 73 ? -24.499 -1.279 11.883 1.00 96.19 73 ALA A O 1
ATOM 573 N N . GLY A 1 74 ? -25.289 -1.368 13.987 1.00 95.94 74 GLY A N 1
ATOM 574 C CA . GLY A 1 74 ? -26.018 -0.100 13.927 1.00 95.94 74 GLY A CA 1
ATOM 575 C C . GLY A 1 74 ? -25.089 1.105 13.772 1.00 95.94 74 GLY A C 1
ATOM 576 O O . GLY A 1 74 ? -25.294 1.918 12.872 1.00 95.94 74 GLY A O 1
ATOM 577 N N . LEU A 1 75 ? -24.031 1.177 14.588 1.00 96.44 75 LEU A N 1
ATOM 578 C CA . LEU A 1 75 ? -23.036 2.257 14.529 1.00 96.44 75 LEU A CA 1
ATOM 579 C C . LEU A 1 75 ? -22.328 2.317 13.171 1.00 96.44 75 LEU A C 1
ATOM 581 O O . LEU A 1 75 ? -22.175 3.391 12.595 1.00 96.44 75 LEU A O 1
ATOM 585 N N . MET A 1 76 ? -21.937 1.161 12.632 1.00 96.12 76 MET A N 1
ATOM 586 C CA . MET A 1 76 ? -21.267 1.085 11.331 1.00 96.12 76 MET A CA 1
ATOM 587 C C . MET A 1 76 ? -22.135 1.613 10.186 1.00 96.12 76 MET A C 1
ATOM 589 O O . MET A 1 76 ? -2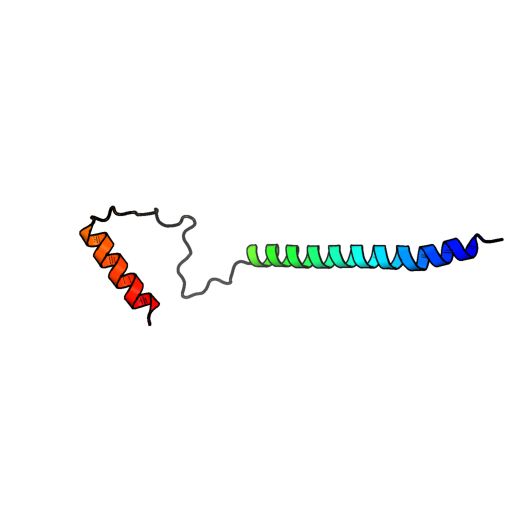1.608 2.255 9.280 1.00 96.12 76 MET A O 1
ATOM 593 N N . ARG A 1 77 ? -23.452 1.369 10.225 1.00 94.88 77 ARG A N 1
ATOM 594 C CA . ARG A 1 77 ? -24.387 1.919 9.231 1.00 94.88 77 ARG A CA 1
ATOM 595 C C . ARG A 1 77 ? -24.452 3.440 9.325 1.00 94.88 77 ARG A C 1
ATOM 597 O O . ARG A 1 77 ? -24.200 4.106 8.334 1.00 94.88 77 ARG A O 1
ATOM 604 N N . GLN A 1 78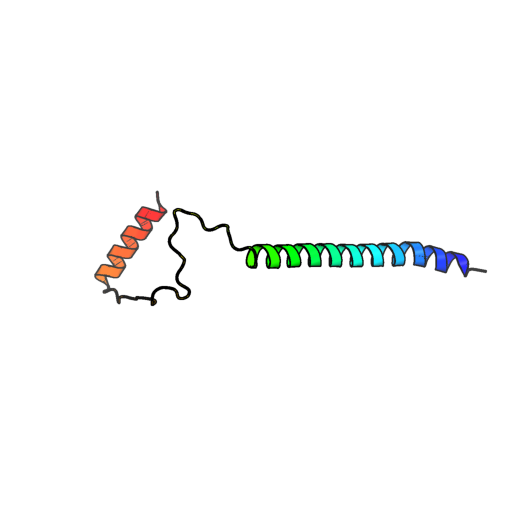 ? -24.655 3.980 10.528 1.00 94.38 78 GLN A N 1
ATOM 605 C CA . GLN A 1 78 ? -24.702 5.432 10.745 1.00 94.38 78 GLN A CA 1
ATOM 606 C C . GLN A 1 78 ? -23.429 6.149 10.281 1.00 94.38 78 GLN A C 1
ATOM 608 O O . GLN A 1 78 ? -23.513 7.228 9.709 1.00 94.38 78 GLN A O 1
ATOM 613 N N . LEU A 1 79 ? -22.260 5.547 10.513 1.00 94.44 79 LEU A N 1
ATOM 614 C CA . LEU A 1 79 ? -20.974 6.096 10.075 1.00 94.44 79 LEU A CA 1
ATOM 615 C C . LEU A 1 79 ? -20.734 5.972 8.565 1.00 94.44 79 LEU A C 1
ATOM 617 O O . LEU A 1 79 ? -19.921 6.717 8.035 1.00 94.44 79 LEU A O 1
ATOM 621 N N . SER A 1 80 ? -21.380 5.021 7.889 1.00 86.69 80 SER A N 1
ATOM 622 C CA . SER A 1 80 ? -21.240 4.840 6.435 1.00 86.69 80 SER A CA 1
ATOM 623 C C . SER A 1 80 ? -22.195 5.727 5.638 1.00 86.69 80 SER A C 1
ATOM 625 O O . SER A 1 80 ? -21.923 6.017 4.477 1.00 86.69 80 SER A O 1
ATOM 627 N N . ASP A 1 81 ? -23.306 6.131 6.254 1.00 83.25 81 ASP A N 1
ATOM 628 C CA . ASP A 1 81 ? -24.363 6.927 5.627 1.00 83.25 81 ASP A CA 1
ATOM 629 C C . ASP A 1 81 ? -24.149 8.455 5.775 1.00 83.25 81 ASP A C 1
ATOM 631 O O . ASP A 1 81 ? -25.002 9.229 5.334 1.00 83.25 81 ASP A O 1
ATOM 635 N N . GLY A 1 82 ? -23.046 8.894 6.402 1.00 58.91 82 GLY A N 1
ATOM 636 C CA . GLY A 1 82 ? -22.668 10.306 6.597 1.00 58.91 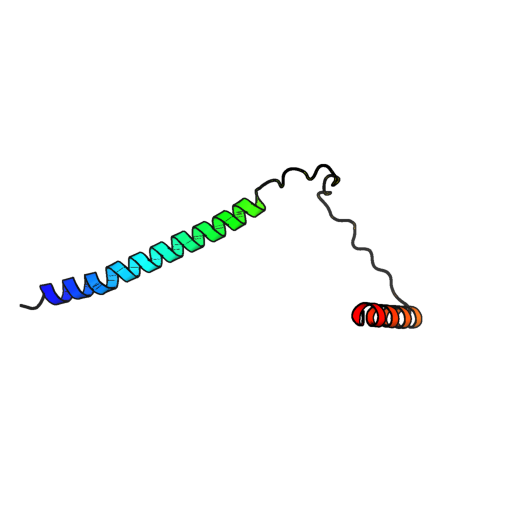82 GLY A CA 1
ATOM 637 C C . GLY A 1 82 ? -21.479 10.734 5.748 1.00 58.91 82 GLY A C 1
ATOM 638 O O . GLY A 1 82 ? -21.515 11.881 5.249 1.00 58.91 82 GLY A O 1
#

Secondary structure (DSSP, 8-state):
--HHHHHHHHHHHHHHHHHHHHHHHHHHHHHHHHHHHHHHS-----TTSPPPPSSPPP----PPPHHHHHHHHHHHHHHH--